Protein AF-A0A972KN01-F1 (afdb_monomer_lite)

pLDDT: mean 82.58, std 8.09, range [52.34, 93.06]

Foldseek 3Di:
DDDPVVVVVVVCCVQPPPCCVVPVDGNDPPPCPVQVPDPVRDDPVVVVVCVVVVVPDD

Radius of gyration: 12.09 Å; chains: 1; bounding box: 32×26×26 Å

Structure (mmCIF, N/CA/C/O backbone):
data_AF-A0A972KN01-F1
#
_entry.id   AF-A0A972KN01-F1
#
loop_
_atom_site.group_PDB
_atom_site.id
_atom_site.type_symbol
_atom_site.label_atom_id
_atom_site.label_alt_id
_atom_site.label_comp_id
_atom_site.label_asym_id
_atom_site.label_entity_id
_atom_site.label_seq_id
_atom_site.pdbx_PDB_ins_code
_atom_site.Cartn_x
_atom_site.Cartn_y
_atom_site.Cartn_z
_atom_site.occupancy
_atom_site.B_iso_or_equiv
_atom_site.auth_seq_id
_atom_site.auth_comp_id
_atom_site.auth_asym_id
_atom_site.auth_atom_id
_atom_site.pdbx_PDB_model_num
ATOM 1 N N . ARG A 1 1 ? 9.245 17.770 -11.045 1.00 61.19 1 ARG A N 1
ATOM 2 C CA . ARG A 1 1 ? 8.304 16.619 -10.915 1.00 61.19 1 ARG A CA 1
ATOM 3 C C . ARG A 1 1 ? 8.656 15.848 -9.638 1.00 61.19 1 ARG A C 1
ATOM 5 O O . ARG A 1 1 ? 9.830 15.541 -9.487 1.00 61.19 1 ARG A O 1
ATOM 12 N N . PRO A 1 2 ? 7.717 15.559 -8.714 1.00 69.38 2 PRO A N 1
ATOM 13 C CA . PRO A 1 2 ? 8.046 14.868 -7.463 1.00 69.38 2 PRO A CA 1
ATOM 14 C C . PRO A 1 2 ? 8.686 13.502 -7.737 1.00 69.38 2 PRO A C 1
ATOM 16 O O . PRO A 1 2 ? 8.264 12.805 -8.671 1.00 69.38 2 PRO A O 1
ATOM 19 N N . ARG A 1 3 ? 9.703 13.153 -6.934 1.00 79.00 3 ARG A N 1
ATOM 20 C CA . ARG A 1 3 ? 10.455 11.894 -7.041 1.00 79.00 3 ARG A CA 1
ATOM 21 C C . ARG A 1 3 ? 9.508 10.696 -6.935 1.00 79.00 3 ARG A C 1
ATOM 23 O O . ARG A 1 3 ? 8.488 10.739 -6.243 1.00 79.00 3 ARG A O 1
ATOM 30 N N . GLN A 1 4 ? 9.860 9.612 -7.622 1.00 74.88 4 GLN A N 1
ATOM 31 C CA . GLN A 1 4 ? 9.070 8.375 -7.625 1.00 74.88 4 GLN A CA 1
ATOM 32 C C . GLN A 1 4 ? 8.866 7.820 -6.206 1.00 74.88 4 GLN A C 1
ATOM 34 O O . GLN A 1 4 ? 7.774 7.351 -5.884 1.00 74.88 4 GLN A O 1
ATOM 39 N N . SER A 1 5 ? 9.863 7.979 -5.330 1.00 79.56 5 SER A N 1
ATOM 40 C CA . SER A 1 5 ? 9.784 7.621 -3.910 1.00 79.56 5 SER A CA 1
ATOM 41 C C . SER A 1 5 ? 8.668 8.365 -3.168 1.00 79.56 5 SER A C 1
ATOM 43 O O . SER A 1 5 ? 7.897 7.748 -2.435 1.00 79.56 5 SER A O 1
ATOM 45 N N . SER A 1 6 ? 8.500 9.669 -3.407 1.00 84.44 6 SER A N 1
ATOM 46 C CA . SER A 1 6 ? 7.445 10.473 -2.777 1.00 84.44 6 SER A CA 1
ATOM 47 C C . SER A 1 6 ? 6.048 10.018 -3.207 1.00 84.44 6 SER A C 1
ATOM 49 O O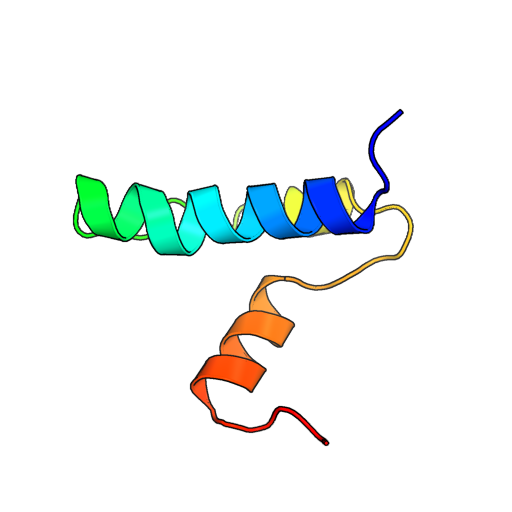 . SER A 1 6 ? 5.154 9.901 -2.371 1.00 84.44 6 SER A O 1
ATOM 51 N N . ARG A 1 7 ? 5.856 9.693 -4.496 1.00 84.56 7 ARG A N 1
ATOM 52 C CA . ARG A 1 7 ? 4.575 9.163 -5.006 1.00 84.56 7 ARG A CA 1
ATOM 53 C C . ARG A 1 7 ? 4.254 7.795 -4.413 1.00 84.56 7 ARG A C 1
ATOM 55 O O . ARG A 1 7 ? 3.104 7.533 -4.061 1.00 84.56 7 ARG A O 1
ATOM 62 N N . PHE A 1 8 ? 5.264 6.935 -4.298 1.00 80.94 8 PHE A N 1
ATOM 63 C CA . PHE A 1 8 ? 5.128 5.617 -3.686 1.00 80.94 8 PHE A CA 1
ATOM 64 C C . PHE A 1 8 ? 4.740 5.731 -2.208 1.00 80.94 8 PHE A C 1
ATOM 66 O O . PHE A 1 8 ? 3.741 5.136 -1.799 1.00 80.94 8 PHE A O 1
ATOM 73 N N . ARG A 1 9 ? 5.433 6.589 -1.446 1.00 85.81 9 ARG A N 1
ATOM 74 C CA . ARG A 1 9 ? 5.103 6.889 -0.046 1.00 85.81 9 ARG A CA 1
ATOM 75 C C . ARG A 1 9 ? 3.664 7.378 0.100 1.00 85.81 9 ARG A C 1
ATOM 77 O O . ARG A 1 9 ? 2.920 6.836 0.910 1.00 85.81 9 ARG A O 1
ATOM 84 N N . GLN A 1 10 ? 3.248 8.350 -0.716 1.00 88.62 10 GLN A N 1
ATOM 85 C CA . GLN A 1 10 ? 1.887 8.892 -0.669 1.00 88.62 10 GLN A CA 1
ATOM 86 C C . GLN A 1 10 ? 0.833 7.807 -0.935 1.00 88.62 10 GLN A C 1
ATOM 88 O O . GLN A 1 10 ? -0.196 7.761 -0.265 1.00 88.62 10 GLN A O 1
ATOM 93 N N . ARG A 1 11 ? 1.099 6.901 -1.885 1.00 86.88 11 ARG A N 1
ATOM 94 C CA . ARG A 1 11 ? 0.201 5.787 -2.220 1.00 86.88 11 ARG A CA 1
ATOM 95 C C . ARG A 1 11 ? 0.066 4.787 -1.068 1.00 86.88 11 ARG A C 1
ATOM 97 O O . ARG A 1 11 ? -1.048 4.324 -0.828 1.00 86.88 11 ARG A O 1
ATOM 104 N N . ILE A 1 12 ? 1.158 4.472 -0.363 1.00 86.44 12 ILE A N 1
ATOM 105 C CA . ILE A 1 12 ? 1.116 3.629 0.844 1.00 86.44 12 ILE A CA 1
ATOM 106 C C . ILE A 1 12 ? 0.287 4.320 1.923 1.00 86.44 12 ILE A C 1
ATOM 108 O O . ILE A 1 12 ? -0.699 3.754 2.391 1.00 86.44 12 ILE A O 1
ATOM 112 N N . MET A 1 13 ? 0.644 5.561 2.263 1.00 89.31 13 MET A N 1
ATOM 113 C CA . MET A 1 13 ? -0.015 6.315 3.330 1.00 89.31 13 MET A CA 1
ATOM 114 C C . MET A 1 13 ? -1.514 6.448 3.077 1.00 89.31 13 MET A C 1
ATOM 116 O O . MET A 1 13 ? -2.314 6.172 3.963 1.00 89.31 13 MET A O 1
ATOM 120 N N . HIS A 1 14 ? -1.921 6.759 1.846 1.00 89.06 14 HIS A N 1
ATOM 121 C CA . HIS A 1 14 ? -3.336 6.862 1.514 1.00 89.06 14 HIS A CA 1
ATOM 122 C C . HIS A 1 14 ? -4.084 5.539 1.693 1.00 89.06 14 HIS A C 1
ATOM 124 O O . HIS A 1 14 ? -5.210 5.544 2.169 1.00 89.06 14 HIS A O 1
ATOM 130 N N . LYS A 1 15 ? -3.495 4.398 1.319 1.00 88.12 15 LYS A N 1
ATOM 131 C CA . LYS A 1 15 ? -4.195 3.104 1.370 1.00 88.12 15 LYS A CA 1
ATOM 132 C C . LYS A 1 15 ? -4.213 2.453 2.750 1.00 88.12 15 LYS A C 1
ATOM 134 O O . LYS A 1 15 ? -5.159 1.719 3.034 1.00 88.12 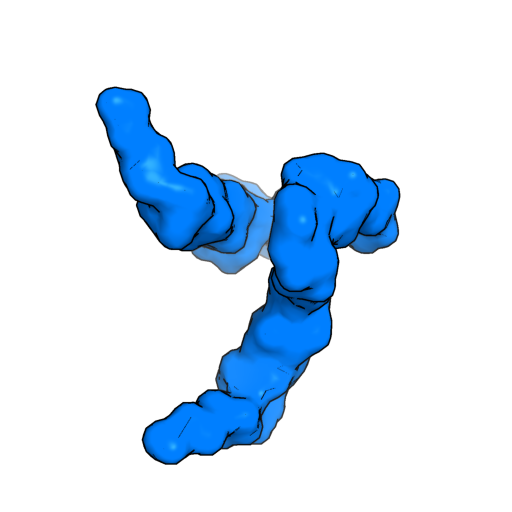15 LYS A O 1
ATOM 139 N N . TYR A 1 16 ? -3.174 2.682 3.548 1.00 85.81 16 TYR A N 1
ATOM 140 C CA . TYR A 1 16 ? -2.924 1.934 4.783 1.00 85.81 16 TYR A CA 1
ATOM 141 C C . TYR A 1 16 ? -2.903 2.797 6.046 1.00 85.81 16 TYR A C 1
ATOM 143 O O . TYR A 1 16 ? -3.091 2.246 7.120 1.00 85.81 16 TYR A O 1
ATOM 151 N N . LYS A 1 17 ? -2.715 4.118 5.932 1.00 88.38 17 LYS A N 1
ATOM 152 C CA . LYS A 1 17 ? -2.777 5.052 7.064 1.00 88.38 17 LYS A CA 1
ATOM 153 C C . LYS A 1 17 ? -4.046 5.896 7.006 1.00 88.38 17 LYS A C 1
ATOM 155 O O . LYS A 1 17 ? -4.970 5.637 7.757 1.00 88.38 17 LYS A O 1
ATOM 160 N N . TYR A 1 18 ? -4.158 6.813 6.048 1.00 91.88 18 TYR A N 1
ATOM 161 C CA . TYR A 1 18 ? -5.249 7.798 6.023 1.00 91.88 18 TYR A CA 1
ATOM 162 C C . TYR A 1 18 ? -6.634 7.168 5.861 1.00 91.88 18 TYR A C 1
ATOM 164 O O . TYR A 1 18 ? -7.587 7.571 6.519 1.00 91.88 18 TYR A O 1
ATOM 172 N N . TYR A 1 19 ? -6.765 6.159 4.994 1.00 92.69 19 TYR A N 1
ATOM 173 C CA . TYR A 1 19 ? -8.043 5.460 4.842 1.00 92.69 19 TYR A CA 1
ATOM 174 C C . TYR A 1 19 ? -8.398 4.633 6.081 1.00 92.69 19 TYR A C 1
ATOM 176 O O . 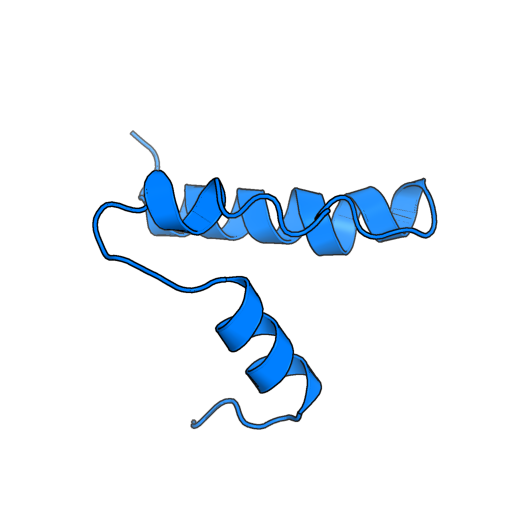TYR A 1 19 ? -9.571 4.499 6.415 1.00 92.69 19 TYR A O 1
ATOM 184 N N . MET A 1 20 ? -7.383 4.119 6.778 1.00 88.25 20 MET A N 1
ATOM 185 C CA . MET A 1 20 ? -7.569 3.370 8.014 1.00 88.25 20 MET A CA 1
ATOM 186 C C . MET A 1 20 ? -7.959 4.308 9.161 1.00 88.25 20 MET A C 1
ATOM 188 O O . MET A 1 20 ? -8.942 4.039 9.832 1.00 88.25 20 MET A O 1
ATOM 192 N N . GLU A 1 21 ? -7.297 5.455 9.308 1.00 92.00 21 GLU A N 1
ATOM 193 C CA . GLU A 1 21 ? -7.651 6.502 10.280 1.00 92.00 21 GLU A CA 1
ATOM 194 C C . GLU A 1 21 ? -9.076 7.034 10.063 1.00 92.00 21 GLU A C 1
ATOM 196 O O . GLU A 1 21 ? -9.788 7.303 11.024 1.00 92.00 21 GLU A O 1
ATOM 201 N N . ARG A 1 22 ? -9.517 7.166 8.805 1.00 93.06 22 ARG A N 1
ATOM 202 C CA . ARG A 1 22 ? -10.823 7.760 8.481 1.00 93.06 22 ARG A CA 1
ATOM 203 C C . ARG A 1 22 ? -11.986 6.770 8.455 1.00 93.06 22 ARG A C 1
ATOM 205 O O . ARG A 1 22 ? -13.106 7.152 8.771 1.00 93.06 22 ARG A O 1
ATOM 212 N N . PHE A 1 23 ? -11.751 5.533 8.023 1.00 91.81 23 PHE A N 1
ATOM 213 C CA . PHE A 1 23 ? -12.813 4.549 7.765 1.00 91.81 23 PHE A CA 1
ATOM 214 C C . PHE A 1 23 ? -12.610 3.222 8.505 1.00 91.81 23 PHE A C 1
ATOM 216 O O . PHE A 1 23 ? -13.341 2.266 8.250 1.00 91.81 23 PHE A O 1
ATOM 223 N N . ASN A 1 24 ? -11.597 3.138 9.369 1.00 88.38 24 ASN A N 1
ATOM 224 C CA . ASN A 1 24 ? -11.216 1.949 10.133 1.00 88.38 24 ASN A CA 1
ATOM 225 C C . ASN A 1 24 ? -11.025 0.682 9.276 1.00 88.38 24 ASN A C 1
ATOM 227 O O . ASN A 1 24 ? -11.244 -0.446 9.711 1.00 88.38 24 ASN A O 1
ATOM 231 N N . ARG A 1 25 ? -10.624 0.868 8.012 1.00 87.50 25 ARG A N 1
ATOM 232 C CA . ARG A 1 25 ? -10.432 -0.204 7.027 1.00 87.50 25 ARG A CA 1
ATOM 233 C C . ARG A 1 25 ? -9.282 0.123 6.086 1.00 87.50 25 ARG A C 1
ATOM 235 O O . ARG A 1 25 ? -8.995 1.284 5.808 1.00 87.50 25 ARG A O 1
ATOM 242 N N . LYS A 1 26 ? -8.634 -0.905 5.537 1.00 85.75 26 LYS A N 1
ATOM 243 C CA . LYS A 1 26 ? -7.605 -0.725 4.501 1.00 85.75 26 LYS A CA 1
ATOM 244 C C . LYS A 1 26 ? -8.289 -0.431 3.162 1.00 85.75 26 LYS A C 1
ATOM 246 O O . LYS A 1 26 ? -9.231 -1.121 2.783 1.00 85.75 26 LYS A O 1
ATOM 251 N N . ALA A 1 27 ? -7.783 0.541 2.403 1.00 88.88 27 ALA A N 1
ATOM 252 C CA . ALA A 1 27 ? -8.256 0.814 1.035 1.00 88.88 27 ALA A CA 1
ATOM 253 C C . ALA A 1 27 ? -7.648 -0.146 -0.008 1.00 88.88 27 ALA A C 1
ATOM 255 O O . ALA A 1 27 ? -7.994 -0.110 -1.192 1.00 88.88 27 ALA A O 1
ATOM 256 N N . CYS A 1 28 ? -6.682 -0.978 0.389 1.00 88.06 28 CYS A N 1
ATOM 257 C CA . CYS A 1 28 ? -6.111 -1.987 -0.489 1.00 88.06 28 CYS A CA 1
ATOM 258 C C . CYS A 1 28 ? -7.008 -3.230 -0.547 1.00 88.06 28 CYS A C 1
ATOM 260 O O . CYS A 1 28 ? -7.243 -3.862 0.473 1.00 88.06 28 CYS A O 1
ATOM 262 N N . VAL A 1 29 ? -7.440 -3.595 -1.757 1.00 88.44 29 VAL A N 1
ATOM 263 C CA . VAL A 1 29 ? -8.286 -4.775 -2.037 1.00 88.44 29 VAL A CA 1
ATOM 264 C C . VAL A 1 29 ? -7.535 -5.902 -2.763 1.00 88.44 29 VAL A C 1
ATOM 266 O O . VAL A 1 29 ? -8.150 -6.763 -3.370 1.00 88.44 29 VAL A O 1
ATOM 269 N N . GLY A 1 30 ? -6.199 -5.856 -2.829 1.00 85.44 30 GLY A N 1
ATOM 270 C CA . GLY A 1 30 ? -5.415 -6.905 -3.507 1.00 85.44 30 GLY A CA 1
ATOM 271 C C . GLY A 1 30 ? -5.411 -6.867 -5.046 1.00 85.44 30 GLY A C 1
ATOM 272 O O . GLY A 1 30 ? -4.835 -7.738 -5.676 1.00 85.44 30 GLY A O 1
ATOM 273 N N . CYS A 1 31 ? -5.957 -5.827 -5.692 1.00 88.31 31 CYS A N 1
ATOM 274 C CA . CYS A 1 31 ? -6.081 -5.739 -7.166 1.00 88.31 31 CYS A CA 1
ATOM 275 C C . CYS A 1 31 ? -4.771 -5.759 -8.003 1.00 88.31 31 CYS A C 1
ATOM 277 O O . CYS A 1 31 ? -4.822 -5.655 -9.233 1.00 88.31 31 CYS A O 1
ATOM 279 N N . GLY A 1 32 ? -3.589 -5.761 -7.378 1.00 85.12 32 GLY A N 1
ATOM 280 C CA . GLY A 1 32 ? -2.288 -5.795 -8.066 1.00 85.12 32 GLY A CA 1
ATOM 281 C C . GLY A 1 32 ? -1.920 -4.558 -8.904 1.00 85.12 32 GLY A C 1
ATOM 282 O O . GLY A 1 32 ? -0.838 -4.509 -9.482 1.00 85.12 32 GLY A O 1
ATOM 283 N N . ARG A 1 33 ? -2.763 -3.512 -8.961 1.00 85.06 33 ARG A N 1
ATOM 284 C CA . ARG A 1 33 ? -2.487 -2.284 -9.745 1.00 85.06 33 ARG A CA 1
ATOM 285 C C . ARG A 1 33 ? -1.194 -1.576 -9.333 1.00 85.06 33 ARG A C 1
ATOM 287 O O . ARG A 1 33 ? -0.572 -0.911 -10.152 1.00 85.06 33 ARG A O 1
ATOM 294 N N . CYS A 1 34 ? -0.800 -1.693 -8.064 1.00 82.62 34 CYS A N 1
ATOM 295 C CA . CYS A 1 34 ? 0.459 -1.131 -7.575 1.00 82.62 34 CYS A CA 1
ATOM 296 C C . CYS A 1 34 ? 1.685 -1.809 -8.195 1.00 82.62 34 CYS A C 1
ATOM 298 O O . CYS A 1 34 ? 2.618 -1.083 -8.509 1.00 82.62 34 CYS A O 1
ATOM 300 N N . LEU A 1 35 ? 1.649 -3.130 -8.404 1.00 83.38 35 LEU A N 1
ATOM 301 C CA . LEU A 1 35 ? 2.713 -3.903 -9.051 1.00 83.38 35 LEU A CA 1
ATOM 302 C C . LEU A 1 35 ? 2.790 -3.574 -10.544 1.00 83.38 35 LEU A C 1
ATOM 304 O O . LEU A 1 35 ? 3.819 -3.107 -11.012 1.00 83.38 35 LEU A O 1
ATOM 308 N N . ARG A 1 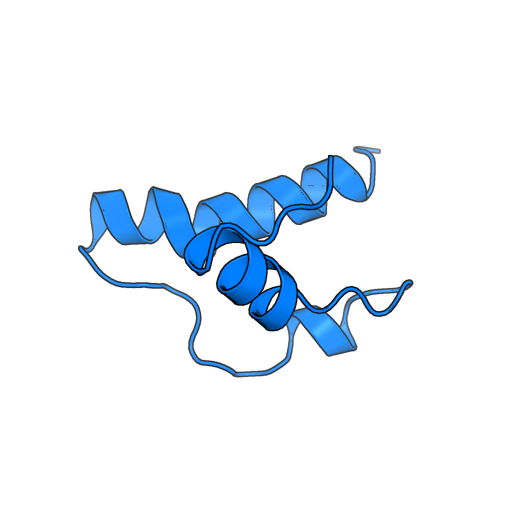36 ? 1.663 -3.685 -11.264 1.00 84.12 36 ARG A N 1
ATOM 309 C CA . ARG A 1 36 ? 1.609 -3.450 -12.723 1.00 84.12 36 ARG A CA 1
ATOM 310 C C . ARG A 1 36 ? 2.043 -2.046 -13.144 1.00 84.12 36 ARG A C 1
ATOM 312 O O . ARG A 1 36 ? 2.626 -1.863 -14.200 1.00 84.12 36 ARG A O 1
ATOM 319 N N . SER A 1 37 ? 1.734 -1.041 -12.327 1.00 81.81 37 SER A 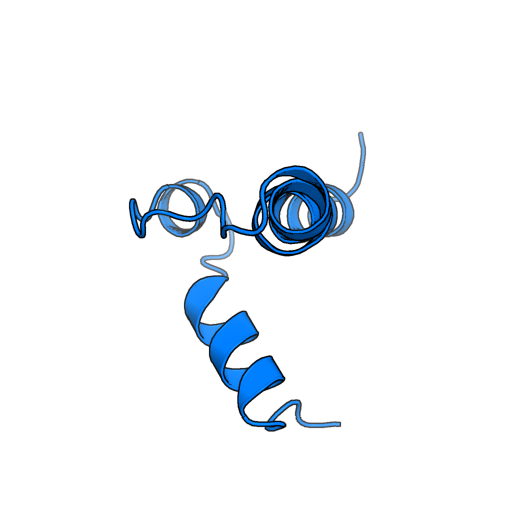N 1
ATOM 320 C CA . SER A 1 37 ? 2.096 0.355 -12.600 1.00 81.81 37 SER A CA 1
ATOM 321 C C . SER A 1 37 ? 3.515 0.707 -12.138 1.00 81.81 37 SER A C 1
ATOM 323 O O . SER A 1 37 ? 3.943 1.844 -12.353 1.00 81.81 37 SER A O 1
ATOM 325 N N . CYS A 1 38 ? 4.214 -0.185 -11.428 1.00 80.31 38 CYS A N 1
ATOM 326 C CA . CYS A 1 38 ? 5.518 0.125 -10.863 1.00 80.31 38 CYS A CA 1
ATOM 327 C C . CYS A 1 38 ? 6.622 -0.113 -11.904 1.00 80.31 38 CYS A C 1
ATOM 329 O O . CYS A 1 38 ? 6.827 -1.256 -12.297 1.00 80.31 38 CYS A O 1
ATOM 331 N N . PRO A 1 39 ? 7.397 0.915 -12.293 1.00 78.94 39 PRO A N 1
ATOM 332 C CA . PRO A 1 39 ? 8.477 0.751 -13.2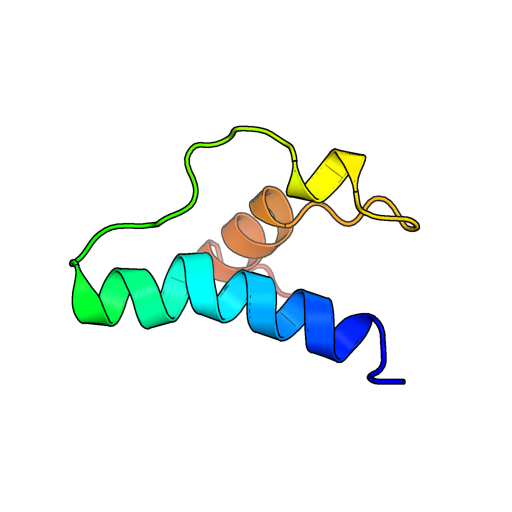70 1.00 78.94 39 PRO A CA 1
ATOM 333 C C . PRO A 1 39 ? 9.658 -0.084 -12.751 1.00 78.94 39 PRO A C 1
ATOM 335 O O . PRO A 1 39 ? 10.494 -0.502 -13.536 1.00 78.94 39 PRO A O 1
ATOM 338 N N . VAL A 1 40 ? 9.744 -0.302 -11.434 1.00 82.81 40 VAL A N 1
ATOM 339 C CA . VAL A 1 40 ? 10.839 -1.031 -10.764 1.00 82.81 40 VAL A CA 1
ATOM 340 C C . VAL A 1 40 ? 10.341 -2.264 -10.005 1.00 82.81 40 VAL A C 1
ATOM 342 O O . VAL A 1 40 ? 11.043 -2.798 -9.157 1.00 82.81 40 VAL A O 1
ATOM 345 N N . ASN A 1 41 ? 9.100 -2.684 -10.268 1.00 79.69 41 ASN A N 1
ATOM 346 C CA . ASN A 1 41 ? 8.494 -3.895 -9.712 1.00 79.69 41 ASN A CA 1
ATOM 347 C C . ASN A 1 41 ? 8.520 -4.012 -8.167 1.00 79.69 41 ASN A C 1
ATOM 349 O O . ASN A 1 41 ? 8.698 -5.088 -7.606 1.00 79.69 41 ASN A O 1
ATOM 353 N N . MET A 1 42 ? 8.322 -2.897 -7.456 1.00 79.81 42 MET A N 1
ATOM 354 C CA . MET A 1 42 ? 8.282 -2.883 -5.988 1.00 79.81 42 MET A CA 1
ATOM 355 C C . MET A 1 42 ? 6.965 -3.473 -5.456 1.00 79.81 42 MET A C 1
ATOM 357 O O . MET A 1 42 ? 5.886 -2.888 -5.635 1.00 79.81 42 MET A O 1
ATOM 361 N N . ASN A 1 43 ? 7.046 -4.601 -4.745 1.00 81.50 43 ASN A N 1
ATOM 362 C CA . ASN A 1 43 ? 5.887 -5.247 -4.135 1.00 81.50 43 ASN A CA 1
ATOM 363 C C . ASN A 1 43 ? 5.501 -4.600 -2.799 1.00 81.50 43 ASN A C 1
ATOM 365 O O . ASN A 1 43 ? 6.009 -4.921 -1.730 1.00 81.50 43 ASN A O 1
ATOM 369 N N . MET A 1 44 ? 4.536 -3.686 -2.863 1.00 79.56 44 MET A N 1
ATOM 370 C CA . MET A 1 44 ? 4.035 -2.967 -1.691 1.00 79.56 44 MET A CA 1
ATOM 371 C C . MET A 1 44 ? 3.375 -3.883 -0.644 1.00 79.56 44 MET A C 1
ATOM 373 O O . MET A 1 44 ? 3.394 -3.541 0.531 1.00 79.56 44 MET A O 1
ATOM 377 N N . VAL A 1 45 ? 2.771 -5.009 -1.047 1.00 81.31 45 VAL A N 1
ATOM 378 C CA . VAL A 1 45 ? 2.116 -5.938 -0.103 1.00 81.31 45 VAL A CA 1
ATOM 379 C C . VAL A 1 45 ? 3.170 -6.664 0.723 1.00 81.31 45 VAL A C 1
ATOM 381 O O . VAL A 1 45 ? 3.081 -6.682 1.943 1.00 81.31 45 VAL A O 1
ATOM 384 N N . GLU A 1 46 ? 4.201 -7.174 0.057 1.00 83.69 46 GLU A N 1
ATOM 385 C CA . GLU A 1 46 ? 5.317 -7.861 0.703 1.00 83.69 46 GLU A CA 1
ATOM 386 C C . GLU A 1 46 ? 6.082 -6.938 1.652 1.00 83.69 46 GLU A C 1
ATOM 388 O O . GLU A 1 46 ? 6.326 -7.302 2.797 1.00 83.69 46 GLU A O 1
ATOM 393 N N . ILE A 1 47 ? 6.392 -5.710 1.222 1.00 83.81 47 ILE A N 1
ATOM 394 C CA . ILE A 1 47 ? 7.062 -4.718 2.076 1.00 83.81 47 ILE A CA 1
ATOM 395 C C . ILE A 1 47 ? 6.241 -4.453 3.344 1.00 83.81 47 ILE A C 1
ATOM 397 O O . ILE A 1 47 ? 6.798 -4.386 4.435 1.00 83.81 47 ILE A O 1
ATOM 401 N N . LEU A 1 48 ? 4.918 -4.322 3.221 1.00 81.88 48 LEU A N 1
ATOM 402 C CA . LEU A 1 48 ? 4.050 -4.091 4.375 1.00 81.88 48 LEU A CA 1
ATOM 403 C C . LEU A 1 48 ? 3.961 -5.306 5.296 1.00 81.88 48 LEU A C 1
ATOM 405 O O . LEU A 1 48 ? 3.974 -5.113 6.507 1.00 81.88 48 LEU A O 1
ATOM 409 N N . SER A 1 49 ? 3.913 -6.525 4.754 1.00 83.75 49 SER A N 1
ATOM 410 C CA . SER A 1 49 ? 4.014 -7.745 5.564 1.00 83.75 49 SER A CA 1
ATOM 411 C C . SER A 1 49 ? 5.345 -7.804 6.306 1.00 83.75 49 SER A C 1
ATOM 413 O O . SER A 1 49 ? 5.354 -8.024 7.508 1.00 83.75 49 SER A O 1
ATOM 415 N N . ARG A 1 50 ? 6.465 -7.493 5.644 1.00 85.69 50 ARG A N 1
ATOM 416 C CA . ARG A 1 50 ? 7.788 -7.456 6.288 1.00 85.69 50 ARG A CA 1
ATOM 417 C C . ARG A 1 50 ? 7.867 -6.420 7.408 1.00 85.69 50 ARG A C 1
ATOM 419 O O . ARG A 1 50 ? 8.452 -6.711 8.444 1.00 85.69 50 ARG A O 1
ATOM 426 N N . ILE A 1 51 ? 7.269 -5.241 7.221 1.00 83.94 51 ILE A N 1
ATOM 427 C CA . ILE A 1 51 ? 7.172 -4.216 8.272 1.00 83.94 51 ILE A CA 1
ATOM 428 C C . ILE A 1 51 ? 6.301 -4.713 9.431 1.00 83.94 51 ILE A C 1
ATOM 430 O O . ILE A 1 51 ? 6.687 -4.554 10.584 1.00 83.94 51 ILE A O 1
ATOM 434 N N . ALA A 1 52 ? 5.154 -5.332 9.138 1.00 80.25 52 ALA A N 1
ATOM 435 C CA . ALA A 1 52 ? 4.258 -5.882 10.156 1.00 80.25 52 ALA A CA 1
ATOM 436 C C . ALA A 1 52 ? 4.904 -7.030 10.953 1.00 80.25 52 ALA A C 1
ATOM 438 O O . ALA A 1 52 ? 4.659 -7.161 12.145 1.00 80.25 52 ALA A O 1
ATOM 439 N N . GLU A 1 53 ? 5.756 -7.824 10.308 1.00 85.50 53 GLU A N 1
ATOM 440 C CA . GLU A 1 53 ? 6.541 -8.898 10.923 1.00 85.50 53 GLU A CA 1
ATOM 441 C C . GLU A 1 53 ? 7.809 -8.391 11.637 1.00 85.50 53 GLU A C 1
ATOM 443 O O . GLU A 1 53 ? 8.556 -9.195 12.188 1.00 85.50 53 GLU A O 1
ATOM 448 N N . GLY A 1 54 ? 8.102 -7.085 11.602 1.00 78.56 54 GLY A N 1
ATOM 449 C CA . GLY A 1 54 ? 9.319 -6.515 12.191 1.00 78.56 54 GLY A CA 1
ATOM 450 C C . GLY A 1 54 ? 10.616 -6.879 11.453 1.00 78.56 54 GLY A C 1
ATOM 451 O O . GLY A 1 54 ? 11.703 -6.621 11.956 1.00 78.56 54 GLY A O 1
ATOM 452 N N . LYS A 1 55 ? 10.534 -7.444 10.242 1.00 66.38 55 LYS A N 1
ATOM 453 C CA . LYS A 1 55 ? 11.676 -7.880 9.412 1.00 66.38 55 LYS A CA 1
ATOM 454 C C . LYS A 1 55 ? 12.201 -6.771 8.494 1.00 66.38 55 LYS A C 1
ATOM 456 O O . LYS A 1 55 ? 12.530 -7.018 7.324 1.00 66.38 55 LYS A O 1
ATOM 461 N N . VAL A 1 56 ? 12.244 -5.536 8.987 1.00 66.25 56 VAL A N 1
ATOM 462 C CA . VAL A 1 56 ? 12.939 -4.449 8.289 1.00 66.25 56 VAL A CA 1
ATOM 463 C C . VAL A 1 56 ? 14.410 -4.596 8.646 1.00 66.25 56 VAL A C 1
ATOM 465 O O . VAL A 1 56 ? 14.813 -4.256 9.751 1.00 66.25 56 VAL A O 1
ATOM 468 N N . GLN A 1 57 ? 15.179 -5.202 7.742 1.00 58.88 57 GLN A N 1
ATOM 469 C CA . GLN A 1 57 ? 16.631 -5.257 7.876 1.00 58.88 57 GLN A CA 1
ATOM 470 C C . GLN A 1 57 ? 17.163 -3.822 7.921 1.00 58.88 57 GLN A C 1
ATOM 472 O O . GLN A 1 57 ? 16.840 -3.024 7.035 1.00 58.88 57 GLN A O 1
ATOM 477 N N . SER A 1 58 ? 17.889 -3.533 9.002 1.00 52.34 58 SER A N 1
ATOM 478 C CA . SER A 1 58 ? 18.700 -2.337 9.225 1.00 52.34 58 SER A CA 1
ATOM 479 C C . SER A 1 58 ? 19.698 -2.104 8.098 1.00 52.34 58 SER A C 1
ATOM 481 O O . SER A 1 58 ? 20.222 -3.110 7.568 1.00 52.34 58 SER A O 1
#

Secondary structure (DSSP, 8-state):
---HHHHHHHHHHIIIIIHHHHHSS-S--S--HHHHT-TT---HHHHHHHHHTT----

Sequence (58 aa):
RPRQSSRFRQRIMHKYKYYMERFNRKACVGCGRCLRSCPVNMNMVEILSRIAEGKVQS